Protein AF-A0A2R5FDJ9-F1 (afdb_monomer_lite)

Foldseek 3Di:
DDDPVNLCVLCVVLVFHWDFDQDPNFTKTWTDLDPFKIKIKGAQPPDGQFIWIFIGRPHTPDIDRGDHPVCSSVVSVVSSVSSPPPPPVPPCDVVNVVVVVVVVVVVVVVVVVVVVVVVVVVVVVVVVVVVVPD

Secondary structure (DSSP, 8-state):
---HHHHHHHHHHTT--EEEEEETTEEEEEEE-SSSEEEEEEE-SSSTT-EEEEEEESEEEEEEEEE-TTHHHHHHHHHHHHHS---------HHHHHHHHHHHHHHHHHHHHHHHHHHHHHHHHHHHHHTT--

Sequence (134 aa):
MLLQEKVIGLLESRQLKPEKRKIGGKLDLVVKLNDNYTFTIREHKIKPGYLYANLKNGDVLTEWVELDEVSLPLAIDYVYSFAKPNTKPSQLSKQSLFWWTSIICFIVLTGMSVYLIAKKTSTCNCQQSTSSLK

Radius of gyration: 33.34 Å; chains: 1; bounding box: 69×38×93 Å

Structure (mmCIF, N/CA/C/O backbone):
data_AF-A0A2R5FDJ9-F1
#
_entry.id   AF-A0A2R5FDJ9-F1
#
loop_
_atom_site.group_PDB
_atom_site.id
_atom_site.type_symbol
_atom_site.label_atom_id
_atom_site.label_alt_id
_atom_site.label_comp_id
_atom_site.label_asym_id
_atom_site.label_entity_id
_atom_site.label_seq_id
_atom_site.pdbx_PDB_ins_code
_atom_site.Cartn_x
_atom_site.Cartn_y
_atom_site.Cartn_z
_atom_site.occupancy
_atom_site.B_iso_or_equiv
_atom_site.auth_seq_id
_atom_site.auth_comp_id
_atom_site.auth_asym_id
_atom_site.auth_atom_id
_atom_site.pdbx_PDB_model_num
ATOM 1 N N . MET A 1 1 ? 14.205 9.643 -10.286 1.00 58.00 1 MET A N 1
ATOM 2 C CA . MET A 1 1 ? 14.316 8.174 -10.103 1.00 58.00 1 MET A CA 1
ATOM 3 C C . MET A 1 1 ? 13.882 7.909 -8.683 1.00 58.00 1 MET A C 1
ATOM 5 O O . MET A 1 1 ? 14.482 8.469 -7.771 1.00 58.00 1 MET A O 1
ATOM 9 N N . LEU A 1 2 ? 12.823 7.121 -8.500 1.00 66.94 2 LEU A N 1
ATOM 10 C CA . LEU A 1 2 ? 12.287 6.824 -7.175 1.00 66.94 2 LEU A CA 1
ATOM 11 C C . LEU A 1 2 ? 13.297 6.007 -6.366 1.00 66.94 2 LEU A C 1
ATOM 13 O O . LEU A 1 2 ? 13.447 4.805 -6.557 1.00 66.94 2 LEU A O 1
ATOM 17 N N . LEU A 1 3 ? 14.005 6.684 -5.463 1.00 78.12 3 LEU A N 1
ATOM 18 C CA . LEU A 1 3 ? 14.857 6.036 -4.474 1.00 78.12 3 LEU A CA 1
ATOM 19 C C . LEU A 1 3 ? 13.978 5.237 -3.514 1.00 78.12 3 LEU A C 1
ATOM 21 O O . LEU A 1 3 ? 12.988 5.753 -2.996 1.00 78.12 3 LEU A O 1
ATOM 25 N N . GLN A 1 4 ? 14.359 3.993 -3.244 1.00 83.00 4 GLN A N 1
ATOM 26 C CA . GLN A 1 4 ? 13.610 3.106 -2.358 1.00 83.00 4 GLN A CA 1
ATOM 27 C C . GLN A 1 4 ? 13.340 3.738 -0.981 1.00 83.00 4 GLN A C 1
ATOM 29 O O . GLN A 1 4 ? 12.237 3.621 -0.458 1.00 83.00 4 GLN A O 1
ATOM 34 N N . GLU A 1 5 ? 14.314 4.462 -0.430 1.00 87.50 5 GLU A N 1
ATOM 35 C CA . GLU A 1 5 ? 14.180 5.183 0.843 1.00 87.50 5 GLU A CA 1
ATOM 36 C C . GLU A 1 5 ? 13.088 6.269 0.791 1.00 87.50 5 GLU A C 1
ATOM 38 O O . GLU A 1 5 ? 12.339 6.445 1.748 1.00 87.50 5 GLU A O 1
ATOM 43 N N . LYS A 1 6 ? 12.903 6.936 -0.359 1.00 90.12 6 LYS A N 1
ATOM 44 C CA . LYS A 1 6 ? 11.808 7.901 -0.562 1.00 90.12 6 LYS A CA 1
ATOM 45 C C . LYS A 1 6 ? 10.447 7.202 -0.546 1.00 90.12 6 LYS A C 1
ATOM 47 O O . LYS A 1 6 ? 9.503 7.719 0.043 1.00 90.12 6 LYS A O 1
ATOM 52 N N . VAL A 1 7 ? 10.346 6.023 -1.164 1.00 92.06 7 VAL A N 1
ATOM 53 C CA . VAL A 1 7 ? 9.114 5.213 -1.159 1.00 92.06 7 VAL A CA 1
ATOM 54 C C . VAL A 1 7 ? 8.778 4.755 0.260 1.00 92.06 7 VAL A C 1
ATOM 56 O O . VAL A 1 7 ? 7.629 4.860 0.676 1.00 92.06 7 VAL A O 1
ATOM 59 N N . ILE A 1 8 ? 9.779 4.299 1.017 1.00 94.00 8 ILE A N 1
ATOM 60 C CA . ILE A 1 8 ? 9.616 3.892 2.419 1.00 94.00 8 ILE A CA 1
ATOM 61 C C . ILE A 1 8 ? 9.134 5.071 3.261 1.00 94.00 8 ILE A C 1
ATOM 63 O O . ILE A 1 8 ? 8.105 4.947 3.917 1.00 94.00 8 ILE A O 1
ATOM 67 N N . GLY A 1 9 ? 9.790 6.231 3.162 1.00 93.69 9 GLY A N 1
ATOM 68 C CA . GLY A 1 9 ? 9.370 7.429 3.890 1.00 93.69 9 GLY A CA 1
ATOM 69 C C . GLY A 1 9 ? 7.938 7.863 3.554 1.00 93.69 9 GLY A C 1
ATOM 70 O O . GLY A 1 9 ? 7.181 8.262 4.439 1.00 93.69 9 GLY A O 1
ATOM 71 N N . LEU A 1 10 ? 7.513 7.725 2.291 1.00 93.50 10 LEU A N 1
ATOM 72 C CA . LEU A 1 10 ? 6.125 7.985 1.899 1.00 93.50 10 LEU A CA 1
ATOM 73 C C . LEU A 1 10 ? 5.147 7.000 2.549 1.00 93.50 10 LEU A C 1
ATOM 75 O O . LEU A 1 10 ? 4.119 7.436 3.065 1.00 93.50 10 LEU A O 1
ATOM 79 N N . LEU A 1 11 ? 5.457 5.705 2.572 1.00 94.25 11 LEU A N 1
ATOM 80 C CA . LEU A 1 11 ? 4.619 4.698 3.230 1.00 94.25 11 LEU A CA 1
ATOM 81 C C . LEU A 1 11 ? 4.522 4.952 4.740 1.00 94.25 11 LEU A C 1
ATOM 83 O O . LEU A 1 11 ? 3.420 5.031 5.286 1.00 94.25 11 LEU A O 1
ATOM 87 N N . GLU A 1 12 ? 5.657 5.177 5.396 1.00 93.81 12 GLU A N 1
ATOM 88 C CA . GLU A 1 12 ? 5.727 5.430 6.837 1.00 93.81 12 GLU A CA 1
ATOM 89 C C . GLU A 1 12 ? 4.993 6.716 7.235 1.00 93.81 12 GLU A C 1
ATOM 91 O O . GLU A 1 12 ? 4.326 6.744 8.270 1.00 93.81 12 GLU A O 1
ATOM 96 N N . SER A 1 13 ? 5.001 7.750 6.383 1.00 93.12 13 SER A N 1
ATOM 97 C CA . SER A 1 13 ? 4.212 8.973 6.610 1.00 93.12 13 SER A CA 1
ATOM 98 C C . SER A 1 13 ? 2.693 8.729 6.640 1.00 93.12 13 SER A C 1
ATOM 100 O O . SER A 1 13 ? 1.963 9.499 7.261 1.00 93.12 13 SER A O 1
ATOM 102 N N . ARG A 1 14 ? 2.211 7.639 6.020 1.00 90.62 14 ARG A N 1
ATOM 103 C CA . ARG A 1 14 ? 0.819 7.152 6.112 1.00 90.62 14 ARG A CA 1
ATOM 104 C C . ARG A 1 14 ? 0.647 6.067 7.180 1.00 90.62 14 ARG A C 1
ATOM 106 O O . ARG A 1 14 ? -0.354 5.364 7.177 1.00 90.62 14 ARG A O 1
ATOM 113 N N . GLN A 1 15 ? 1.611 5.899 8.086 1.00 91.12 15 GLN A N 1
ATOM 114 C CA . GLN A 1 15 ? 1.608 4.845 9.110 1.00 91.12 15 GLN A CA 1
ATOM 115 C C . GLN A 1 15 ? 1.589 3.423 8.521 1.00 91.12 15 GLN A C 1
ATOM 117 O O . GLN A 1 15 ? 1.287 2.454 9.219 1.00 91.12 15 GLN A O 1
ATOM 122 N N . LEU A 1 16 ? 1.937 3.281 7.240 1.00 92.06 16 LEU A N 1
ATOM 123 C CA . LEU A 1 16 ? 2.112 1.991 6.596 1.00 92.06 16 LEU A CA 1
ATOM 124 C C . LEU A 1 16 ? 3.526 1.503 6.893 1.00 92.06 16 LEU A C 1
ATOM 126 O O . LEU A 1 16 ? 4.490 2.241 6.711 1.00 92.06 16 LEU A O 1
ATOM 130 N N . LYS A 1 17 ? 3.651 0.258 7.350 1.00 92.62 17 LYS A N 1
ATOM 131 C CA . LYS A 1 17 ? 4.940 -0.341 7.714 1.00 92.62 17 LYS A CA 1
ATOM 132 C C . LYS A 1 17 ? 5.394 -1.288 6.602 1.00 92.62 17 LYS A C 1
ATOM 134 O O . LYS A 1 17 ? 4.898 -2.414 6.550 1.00 92.62 17 LYS A O 1
ATOM 139 N N . PRO A 1 18 ? 6.270 -0.850 5.681 1.00 95.06 18 PRO A N 1
ATOM 140 C CA . PRO A 1 18 ? 6.774 -1.722 4.634 1.00 95.06 18 PRO A CA 1
ATOM 141 C C . PRO A 1 18 ? 7.807 -2.712 5.169 1.00 95.06 18 PRO A C 1
ATOM 143 O O . PRO A 1 18 ? 8.791 -2.342 5.804 1.00 95.06 18 PRO A O 1
ATOM 146 N N . GLU A 1 19 ? 7.633 -3.977 4.820 1.00 94.12 19 GLU A N 1
ATOM 147 C CA . GLU A 1 19 ? 8.637 -5.020 4.965 1.00 94.12 19 GLU A CA 1
ATOM 148 C C . GLU A 1 19 ? 9.409 -5.167 3.649 1.00 94.12 19 GLU A C 1
ATOM 150 O O . GLU A 1 19 ? 8.826 -5.289 2.568 1.00 94.12 19 GLU A O 1
ATOM 155 N N . LYS A 1 20 ? 10.742 -5.180 3.728 1.00 93.50 20 LYS A N 1
ATOM 156 C CA . LYS A 1 20 ? 11.606 -5.487 2.582 1.00 93.50 20 LYS A CA 1
ATOM 157 C C . LYS A 1 20 ? 11.624 -7.007 2.383 1.00 93.50 20 LYS A C 1
ATOM 159 O O . LYS A 1 20 ? 12.083 -7.737 3.260 1.00 93.50 20 LYS A O 1
ATOM 164 N N . ARG A 1 21 ? 11.172 -7.502 1.228 1.00 91.56 21 ARG A N 1
ATOM 165 C CA . ARG A 1 21 ? 11.158 -8.935 0.893 1.00 91.56 21 ARG A CA 1
ATOM 166 C C . ARG A 1 21 ? 11.899 -9.188 -0.410 1.00 91.56 21 ARG A C 1
ATOM 168 O O . ARG A 1 21 ? 11.741 -8.440 -1.361 1.00 91.56 21 ARG A O 1
ATOM 175 N N . LYS A 1 22 ? 12.690 -10.259 -0.485 1.00 88.25 22 LYS A N 1
ATOM 176 C CA . LYS A 1 22 ? 13.289 -10.691 -1.756 1.00 88.25 22 LYS A CA 1
ATOM 177 C C . LYS A 1 22 ? 12.381 -11.709 -2.437 1.00 88.25 22 LYS A C 1
ATOM 179 O O . LYS A 1 22 ? 12.150 -12.779 -1.879 1.00 88.25 22 LYS A O 1
ATOM 184 N N . ILE A 1 23 ? 11.884 -11.390 -3.629 1.00 79.50 23 ILE A N 1
ATOM 185 C CA . ILE A 1 23 ? 11.056 -12.280 -4.452 1.00 79.50 23 ILE A CA 1
ATOM 186 C C . ILE A 1 23 ? 11.704 -12.381 -5.835 1.00 79.50 23 ILE A C 1
ATOM 188 O O . ILE A 1 23 ? 11.918 -11.378 -6.510 1.00 79.50 23 ILE A O 1
ATOM 192 N N . GLY A 1 24 ? 12.072 -13.596 -6.255 1.00 78.19 24 GLY A N 1
ATOM 193 C CA . GLY A 1 24 ? 12.730 -13.812 -7.553 1.00 78.19 24 GLY A CA 1
ATOM 194 C C . GLY A 1 24 ? 14.046 -13.035 -7.718 1.00 78.19 24 GLY A C 1
ATOM 195 O O . GLY A 1 24 ? 14.339 -12.549 -8.805 1.00 78.19 24 GLY A O 1
ATOM 196 N N . GLY A 1 25 ? 14.800 -12.851 -6.627 1.00 80.12 25 GLY A N 1
ATOM 197 C CA . GLY A 1 25 ? 16.071 -12.113 -6.615 1.00 80.12 25 GLY A CA 1
ATOM 198 C C . GLY A 1 25 ? 15.941 -10.586 -6.612 1.00 80.12 25 GLY A C 1
ATOM 199 O O . GLY A 1 25 ? 16.946 -9.902 -6.431 1.00 80.12 25 GLY A O 1
ATOM 200 N N . LYS A 1 26 ? 14.725 -10.046 -6.750 1.00 82.44 26 LYS A N 1
ATOM 201 C CA . LYS A 1 26 ? 14.450 -8.608 -6.659 1.00 82.44 26 LYS A CA 1
ATOM 202 C C . LYS A 1 26 ? 13.900 -8.243 -5.288 1.00 82.44 26 LYS A C 1
ATOM 204 O O . LYS A 1 26 ? 13.322 -9.082 -4.600 1.00 82.44 26 LYS A O 1
ATOM 209 N N . LEU A 1 27 ? 14.158 -7.008 -4.875 1.00 86.44 27 LEU A N 1
ATOM 210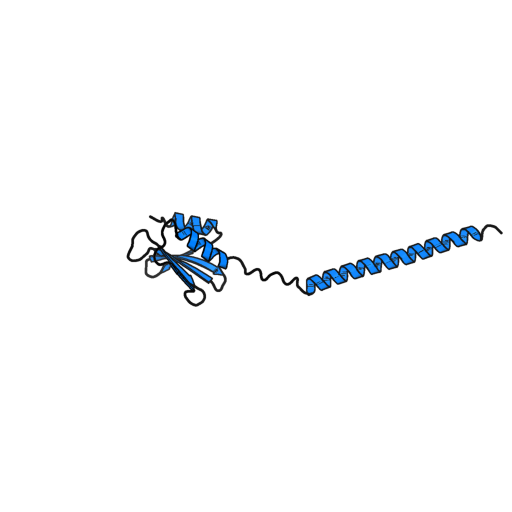 C CA . LEU A 1 27 ? 13.689 -6.479 -3.607 1.00 86.44 27 LEU A CA 1
ATOM 211 C C . LEU A 1 27 ? 12.328 -5.808 -3.808 1.00 86.44 27 LEU A C 1
ATOM 213 O O . LEU A 1 27 ? 12.215 -4.830 -4.543 1.00 86.44 27 LEU A O 1
ATOM 217 N N . ASP A 1 28 ? 11.333 -6.323 -3.105 1.00 92.62 28 ASP A N 1
ATOM 218 C CA . ASP A 1 28 ? 9.961 -5.844 -3.101 1.00 92.62 28 ASP A CA 1
ATOM 219 C C . ASP A 1 28 ? 9.670 -5.218 -1.728 1.00 92.62 28 ASP A C 1
ATOM 221 O O . ASP A 1 28 ? 10.162 -5.676 -0.690 1.00 92.62 28 ASP A O 1
ATOM 225 N N . LEU A 1 29 ? 8.868 -4.159 -1.713 1.00 94.94 29 LEU A N 1
ATOM 226 C CA . LEU A 1 29 ? 8.288 -3.588 -0.504 1.00 94.94 29 LEU A CA 1
ATOM 227 C C . LEU A 1 29 ? 6.886 -4.159 -0.337 1.00 94.94 29 LEU A C 1
ATOM 229 O O . LEU A 1 29 ? 6.054 -4.035 -1.234 1.00 94.94 29 LEU A O 1
ATOM 233 N N . VAL A 1 30 ? 6.623 -4.777 0.807 1.00 95.38 30 VAL A N 1
ATOM 234 C CA . VAL A 1 30 ? 5.336 -5.403 1.111 1.00 95.38 30 VAL A CA 1
ATOM 235 C C . VAL A 1 30 ? 4.743 -4.734 2.339 1.00 95.38 30 VAL A C 1
ATOM 237 O O . VAL A 1 30 ? 5.362 -4.703 3.394 1.00 95.38 30 VAL A O 1
ATOM 240 N N . VAL A 1 31 ? 3.529 -4.219 2.216 1.00 95.19 31 VAL A N 1
ATOM 241 C CA . VAL A 1 31 ? 2.765 -3.625 3.310 1.00 95.19 31 VAL A CA 1
ATOM 242 C C . VAL A 1 31 ? 1.543 -4.498 3.554 1.00 95.19 31 VAL A C 1
ATOM 244 O O . VAL A 1 31 ? 0.684 -4.642 2.683 1.00 95.19 31 VAL A O 1
ATOM 247 N N . LYS A 1 32 ? 1.440 -5.064 4.754 1.00 93.12 32 LYS A N 1
ATOM 248 C CA . LYS A 1 32 ? 0.217 -5.729 5.215 1.00 93.12 32 LYS A CA 1
ATOM 249 C C . LYS A 1 32 ? -0.668 -4.690 5.892 1.00 93.12 32 LYS A C 1
ATOM 251 O O . LYS A 1 32 ? -0.243 -4.080 6.869 1.00 93.12 32 LYS A O 1
ATOM 256 N N . LEU A 1 33 ? -1.864 -4.464 5.354 1.00 90.50 33 LEU A N 1
ATOM 257 C CA . LEU A 1 33 ? -2.798 -3.470 5.899 1.00 90.50 33 LEU A CA 1
ATOM 258 C C . LEU A 1 33 ? -3.657 -4.083 7.010 1.00 90.50 33 LEU A C 1
ATOM 260 O O . LEU A 1 33 ? -3.878 -3.466 8.045 1.00 90.50 33 LEU A O 1
ATOM 264 N N . ASN A 1 34 ? -4.139 -5.303 6.778 1.00 84.94 34 ASN A N 1
ATOM 265 C CA . ASN A 1 34 ? -4.902 -6.136 7.705 1.00 84.94 34 ASN A CA 1
ATOM 266 C C . ASN A 1 34 ? -4.795 -7.606 7.240 1.00 84.94 34 ASN A C 1
ATOM 268 O O . ASN A 1 34 ? -4.025 -7.898 6.323 1.00 84.94 34 ASN A O 1
ATOM 272 N N . ASP A 1 35 ? -5.569 -8.516 7.836 1.00 82.69 35 ASP A N 1
ATOM 273 C CA . ASP A 1 35 ? -5.506 -9.958 7.532 1.00 82.69 35 ASP A CA 1
ATOM 274 C C . ASP A 1 35 ? -5.809 -10.303 6.065 1.00 82.69 35 ASP A C 1
ATOM 276 O O . ASP A 1 35 ? -5.375 -11.339 5.565 1.00 82.69 35 ASP A O 1
ATOM 280 N N . ASN A 1 36 ? -6.518 -9.419 5.363 1.00 87.31 36 ASN A N 1
ATOM 281 C CA . ASN A 1 36 ? -7.019 -9.663 4.018 1.00 87.31 36 ASN A CA 1
ATOM 282 C C . ASN A 1 36 ? -6.253 -8.870 2.956 1.00 87.31 36 ASN A C 1
ATOM 284 O O . ASN A 1 36 ? -6.057 -9.366 1.852 1.00 87.31 36 ASN A O 1
ATOM 288 N N . TYR A 1 37 ? -5.791 -7.655 3.271 1.00 92.88 37 TYR A N 1
ATOM 289 C CA . TYR A 1 37 ? -5.203 -6.755 2.281 1.00 92.88 37 TYR A CA 1
ATOM 290 C C . TYR A 1 37 ? -3.677 -6.680 2.358 1.00 92.88 37 TYR A C 1
ATOM 292 O O . TYR A 1 37 ? -3.094 -6.327 3.387 1.00 92.88 37 TYR A O 1
ATOM 300 N N . THR A 1 38 ? -3.029 -6.927 1.220 1.00 95.00 38 THR A N 1
ATOM 301 C CA . THR A 1 38 ? -1.578 -6.783 1.048 1.00 95.00 38 THR A CA 1
ATOM 302 C C . THR A 1 38 ? -1.273 -5.871 -0.130 1.00 95.00 38 THR A C 1
ATOM 304 O O . THR A 1 38 ? -1.724 -6.118 -1.246 1.00 95.00 38 THR A O 1
ATOM 307 N N . PHE A 1 39 ? -0.466 -4.844 0.106 1.00 96.12 39 PHE A N 1
ATOM 308 C CA . PHE A 1 39 ? 0.039 -3.946 -0.921 1.00 96.12 39 PHE A CA 1
ATOM 309 C C . PHE A 1 39 ? 1.510 -4.254 -1.205 1.00 96.12 39 PHE A C 1
ATOM 311 O O . PHE A 1 39 ? 2.316 -4.348 -0.283 1.00 96.12 39 PHE A O 1
ATOM 318 N N . THR A 1 40 ? 1.867 -4.448 -2.472 1.00 95.69 40 THR A N 1
ATOM 319 C CA . THR A 1 40 ? 3.239 -4.760 -2.897 1.00 95.69 40 THR A CA 1
ATOM 320 C C . 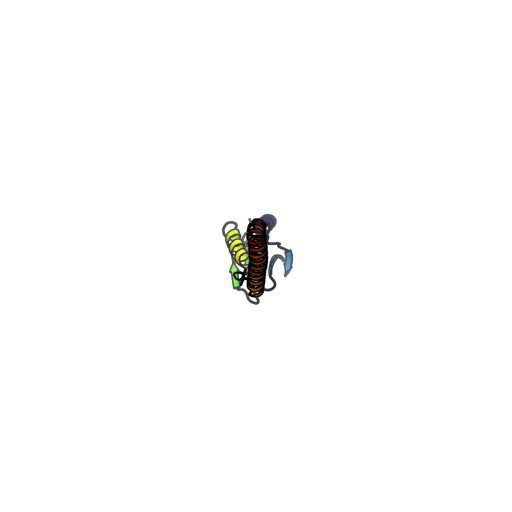THR A 1 40 ? 3.723 -3.709 -3.878 1.00 95.69 40 THR A C 1
ATOM 322 O O . THR A 1 40 ? 3.004 -3.395 -4.819 1.00 95.69 40 THR A O 1
ATOM 325 N N . ILE A 1 41 ? 4.947 -3.215 -3.699 1.00 95.31 41 ILE A N 1
ATOM 326 C CA . ILE A 1 41 ? 5.630 -2.297 -4.615 1.00 95.31 41 ILE A CA 1
ATOM 327 C C . ILE A 1 41 ? 6.975 -2.905 -5.001 1.00 95.31 41 ILE A C 1
ATOM 329 O O . ILE A 1 41 ? 7.707 -3.409 -4.151 1.00 95.31 41 ILE A O 1
ATOM 333 N N . ARG A 1 42 ? 7.336 -2.815 -6.276 1.00 93.00 42 ARG A N 1
ATOM 334 C CA . ARG A 1 42 ? 8.645 -3.221 -6.795 1.00 93.00 42 ARG A CA 1
ATOM 335 C C . ARG A 1 42 ? 9.053 -2.346 -7.967 1.00 93.00 42 ARG A C 1
ATOM 337 O O . ARG A 1 42 ? 8.233 -1.640 -8.547 1.00 93.00 42 ARG A O 1
ATOM 344 N N . GLU A 1 43 ? 10.311 -2.439 -8.360 1.00 91.19 43 GLU A N 1
ATOM 345 C CA . GLU A 1 43 ? 10.788 -1.781 -9.571 1.00 91.19 43 GLU A CA 1
ATOM 346 C C . GLU A 1 43 ? 10.152 -2.389 -10.831 1.00 91.19 43 GLU A C 1
ATOM 348 O O . GLU A 1 43 ? 9.971 -3.612 -10.943 1.00 91.19 43 GLU A O 1
ATOM 353 N N . HIS A 1 44 ? 9.810 -1.536 -11.798 1.00 91.00 44 HIS A N 1
ATOM 354 C CA . HIS A 1 44 ? 9.281 -1.985 -13.075 1.00 91.00 44 HIS A CA 1
ATOM 355 C C . HIS A 1 44 ? 10.340 -2.788 -13.848 1.00 91.00 44 HIS A C 1
ATOM 357 O O . HIS A 1 44 ? 11.513 -2.429 -13.912 1.00 91.00 44 HIS A O 1
ATOM 363 N N . LYS A 1 45 ? 9.938 -3.907 -14.463 1.00 87.31 45 LYS A N 1
ATOM 364 C CA . LYS A 1 45 ? 10.895 -4.843 -15.083 1.00 87.31 45 LYS A CA 1
ATOM 365 C C . LYS A 1 45 ? 11.593 -4.279 -16.322 1.00 87.31 45 LYS A C 1
ATOM 367 O O . LYS A 1 45 ? 12.706 -4.704 -16.608 1.00 87.31 45 LYS A O 1
ATOM 372 N N . ILE A 1 46 ? 10.913 -3.401 -17.059 1.00 89.25 46 ILE A N 1
ATOM 373 C CA . ILE A 1 46 ? 11.314 -2.967 -18.410 1.00 89.25 46 ILE A CA 1
ATOM 374 C C . ILE A 1 46 ? 11.653 -1.471 -18.452 1.00 89.25 46 ILE A C 1
ATOM 376 O O . ILE A 1 46 ? 12.435 -1.042 -19.290 1.00 89.25 46 ILE A O 1
ATOM 380 N N . LYS A 1 47 ? 11.073 -0.669 -17.550 1.00 88.06 47 LYS A N 1
ATOM 381 C CA . LYS A 1 47 ? 11.157 0.800 -17.571 1.00 88.06 47 LYS A CA 1
ATOM 382 C C . LYS A 1 47 ? 11.870 1.280 -16.306 1.00 88.06 47 LYS A C 1
ATOM 384 O O . LYS A 1 47 ? 11.222 1.357 -15.263 1.00 88.06 47 LYS A O 1
ATOM 389 N N . PRO A 1 48 ? 13.178 1.575 -16.373 1.00 84.69 48 PRO A N 1
ATOM 390 C CA . PRO A 1 48 ? 13.925 2.069 -15.225 1.00 84.69 48 PRO A CA 1
ATOM 391 C C . PRO A 1 48 ? 13.290 3.342 -14.663 1.00 84.69 48 PRO A C 1
ATOM 393 O O . PRO A 1 48 ? 12.843 4.208 -15.414 1.00 84.69 48 PRO A O 1
ATOM 396 N N . GLY A 1 49 ? 13.251 3.458 -13.338 1.00 86.00 49 GLY A N 1
ATOM 397 C CA . GLY A 1 49 ? 12.709 4.633 -12.650 1.00 86.00 49 GLY A CA 1
ATOM 398 C C . GLY A 1 49 ? 11.192 4.643 -12.440 1.00 86.00 49 GLY A C 1
ATOM 399 O O . GLY A 1 49 ? 10.733 5.466 -11.649 1.00 86.00 49 GLY A O 1
ATOM 400 N N . TYR A 1 50 ? 10.450 3.723 -13.062 1.00 91.50 50 TYR A N 1
ATOM 401 C CA . TYR A 1 50 ? 9.042 3.467 -12.752 1.00 91.50 50 TYR A CA 1
ATOM 402 C C . TYR A 1 50 ? 8.906 2.308 -11.766 1.00 91.50 50 TYR A C 1
ATOM 404 O O . TYR A 1 50 ? 9.716 1.375 -11.746 1.00 91.50 50 TYR A O 1
ATOM 412 N N . LEU A 1 51 ? 7.851 2.350 -10.961 1.00 93.25 51 LEU A N 1
ATOM 413 C CA . LEU A 1 51 ? 7.481 1.280 -10.047 1.00 93.25 51 LEU A CA 1
ATOM 414 C C . LEU A 1 51 ? 6.243 0.553 -10.555 1.00 93.25 51 LEU A C 1
ATOM 416 O O . LEU A 1 51 ? 5.354 1.135 -11.165 1.00 93.25 51 LEU A O 1
ATOM 420 N N . TYR A 1 52 ? 6.186 -0.728 -10.242 1.00 93.94 52 TYR A N 1
ATOM 421 C CA . TYR A 1 52 ? 4.988 -1.535 -10.342 1.00 93.94 52 TYR A CA 1
ATOM 422 C C . TYR A 1 52 ? 4.442 -1.742 -8.931 1.00 93.94 52 TYR A C 1
ATOM 424 O O . TYR A 1 52 ? 5.203 -2.101 -8.026 1.00 93.94 52 TYR A O 1
ATOM 432 N N . ALA A 1 53 ? 3.135 -1.588 -8.742 1.00 95.56 53 ALA A N 1
ATOM 433 C CA . ALA A 1 53 ? 2.488 -1.907 -7.479 1.00 95.56 53 ALA A CA 1
ATOM 434 C C . ALA A 1 53 ? 1.158 -2.635 -7.667 1.00 95.56 53 ALA A C 1
ATOM 436 O O . ALA A 1 53 ? 0.483 -2.473 -8.679 1.00 95.56 53 ALA A O 1
ATOM 437 N N . ASN A 1 54 ? 0.759 -3.423 -6.674 1.00 96.19 54 ASN A N 1
ATOM 438 C CA . ASN A 1 54 ? -0.571 -4.019 -6.632 1.00 96.19 54 ASN A CA 1
ATOM 439 C C . ASN A 1 54 ? -1.121 -4.087 -5.212 1.00 96.19 54 ASN A C 1
ATOM 44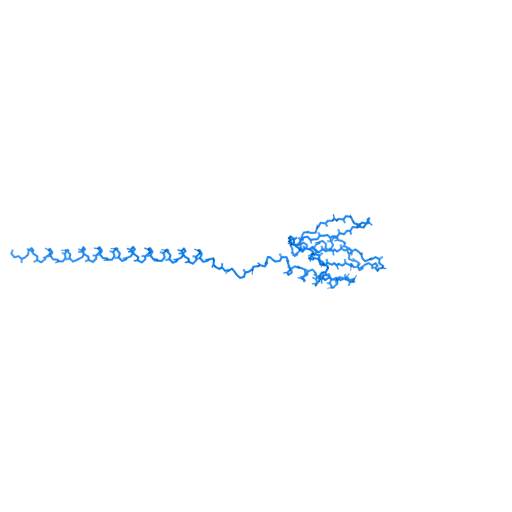1 O O . ASN A 1 54 ? -0.374 -4.248 -4.247 1.00 96.19 54 ASN A O 1
ATOM 445 N N . LEU A 1 55 ? -2.442 -3.980 -5.111 1.00 96.19 55 LEU A N 1
ATOM 446 C CA . LEU A 1 55 ? -3.217 -4.238 -3.907 1.00 96.19 55 LEU A CA 1
ATOM 447 C C . LEU A 1 55 ? -3.962 -5.560 -4.090 1.00 96.19 55 LEU A C 1
ATOM 449 O O . LEU A 1 55 ? -4.693 -5.735 -5.066 1.00 96.19 55 LEU A O 1
ATOM 453 N N . LYS A 1 56 ? -3.782 -6.485 -3.150 1.00 94.75 56 LYS A N 1
ATOM 454 C CA . LYS A 1 56 ? -4.400 -7.813 -3.161 1.00 94.75 56 LYS A CA 1
ATOM 455 C C . LYS A 1 56 ? -5.332 -8.007 -1.975 1.00 94.75 56 LYS A C 1
ATOM 457 O O . LYS A 1 56 ? -4.989 -7.572 -0.879 1.00 94.75 56 LYS A O 1
ATOM 462 N N . ASN A 1 57 ? -6.437 -8.713 -2.201 1.00 91.62 57 ASN A N 1
ATOM 463 C CA . ASN A 1 57 ? -7.326 -9.289 -1.192 1.00 91.62 57 ASN A CA 1
ATOM 464 C C . ASN A 1 57 ? -7.833 -10.649 -1.690 1.00 91.62 57 ASN A C 1
ATOM 466 O O . ASN A 1 57 ? -8.841 -10.721 -2.390 1.00 91.62 57 ASN A O 1
ATOM 470 N N . GLY A 1 58 ? -7.070 -11.709 -1.413 1.00 87.12 58 GLY A N 1
ATOM 471 C CA . GLY A 1 58 ? -7.172 -12.974 -2.149 1.00 87.12 58 GLY A CA 1
ATOM 472 C C . GLY A 1 58 ? -6.632 -12.814 -3.575 1.00 87.12 58 GLY A C 1
ATOM 473 O O . GLY A 1 58 ? -5.506 -13.227 -3.856 1.00 87.12 58 GLY A O 1
ATOM 474 N N . ASP A 1 59 ? -7.389 -12.115 -4.420 1.00 89.56 59 ASP A N 1
ATOM 475 C CA . ASP A 1 59 ? -7.030 -11.749 -5.794 1.00 89.56 59 ASP A CA 1
ATOM 476 C C . ASP A 1 59 ? -6.464 -10.322 -5.894 1.00 89.56 59 ASP A C 1
ATOM 478 O O . ASP A 1 59 ? -6.495 -9.542 -4.937 1.00 89.56 59 ASP A O 1
ATOM 482 N N . VAL A 1 60 ? -5.908 -9.968 -7.059 1.00 91.12 60 VAL A N 1
ATOM 483 C CA . VAL A 1 60 ? -5.465 -8.592 -7.345 1.00 91.12 60 VAL A CA 1
ATOM 484 C C . VAL A 1 60 ? -6.695 -7.706 -7.520 1.00 91.12 60 VAL A C 1
ATOM 486 O O . VAL A 1 60 ? -7.440 -7.859 -8.481 1.00 91.12 60 VAL A O 1
ATOM 489 N N . LEU A 1 61 ? -6.883 -6.770 -6.591 1.00 92.44 61 LEU A N 1
ATOM 490 C CA . LEU A 1 61 ? -7.972 -5.797 -6.624 1.00 92.4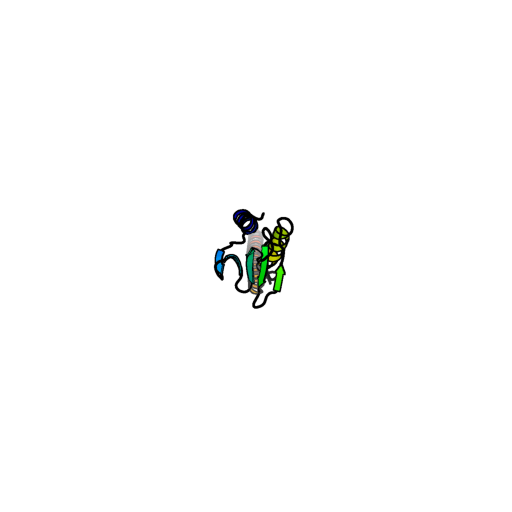4 61 LEU A CA 1
ATOM 491 C C . LEU A 1 61 ? -7.630 -4.631 -7.555 1.00 92.44 61 LEU A C 1
ATOM 493 O O . LEU A 1 61 ? -8.440 -4.230 -8.384 1.00 92.44 61 LEU A O 1
ATOM 497 N N . THR A 1 62 ? 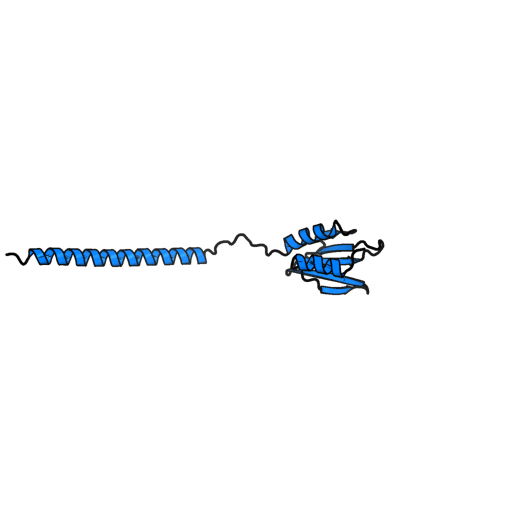-6.406 -4.117 -7.419 1.00 95.00 62 THR A N 1
ATOM 498 C CA . THR A 1 62 ? -5.909 -2.994 -8.215 1.00 95.00 62 THR A CA 1
ATOM 499 C C . THR A 1 62 ? -4.435 -3.190 -8.525 1.00 95.00 62 THR A C 1
ATOM 501 O O . THR A 1 62 ? -3.660 -3.651 -7.682 1.00 95.00 62 THR A O 1
ATOM 504 N N . GLU A 1 63 ? -4.044 -2.802 -9.731 1.00 96.12 63 GLU A N 1
ATOM 505 C CA . GLU A 1 63 ? -2.677 -2.855 -10.222 1.00 96.12 63 GLU A CA 1
ATOM 506 C C . GLU A 1 63 ? -2.297 -1.503 -10.828 1.00 96.12 63 GLU A C 1
ATOM 508 O O . GLU A 1 63 ? -3.071 -0.896 -11.567 1.00 96.12 63 GLU A O 1
ATOM 513 N N . TRP A 1 64 ? -1.087 -1.047 -10.524 1.00 96.25 64 TRP A N 1
ATOM 514 C CA . TRP A 1 64 ? -0.467 0.114 -11.143 1.00 96.25 64 TRP A CA 1
ATOM 515 C C . TRP A 1 64 ? 0.825 -0.336 -11.807 1.00 96.25 64 TRP A C 1
ATOM 517 O O . TRP A 1 64 ? 1.787 -0.718 -11.137 1.00 96.25 64 TRP A O 1
ATOM 527 N N . VAL A 1 65 ? 0.830 -0.316 -13.136 1.00 93.62 65 VAL A N 1
ATOM 528 C CA . VAL A 1 65 ? 1.960 -0.812 -13.927 1.00 93.62 65 VAL A CA 1
ATOM 529 C C . VAL A 1 65 ? 3.104 0.200 -13.949 1.00 93.62 65 VAL A C 1
ATOM 531 O O . VAL A 1 65 ? 4.262 -0.191 -13.855 1.00 93.62 65 VAL A O 1
ATOM 534 N N . GLU A 1 66 ? 2.781 1.492 -14.025 1.00 93.38 66 GLU A N 1
ATOM 535 C CA . GLU A 1 66 ? 3.753 2.579 -14.154 1.00 93.38 66 GLU A CA 1
ATOM 536 C C . GLU A 1 66 ? 3.467 3.661 -13.114 1.00 93.38 66 GLU A C 1
ATOM 538 O O . GLU A 1 66 ? 2.708 4.595 -13.354 1.00 93.38 66 GLU A O 1
ATOM 543 N N . LEU A 1 67 ? 4.071 3.509 -11.937 1.00 93.44 67 LEU A N 1
ATOM 544 C CA . LEU A 1 67 ? 4.071 4.523 -10.890 1.00 93.44 67 LEU A CA 1
ATOM 545 C C . LEU A 1 67 ? 5.346 5.354 -10.955 1.00 93.44 67 LEU A C 1
ATOM 547 O O . LEU A 1 67 ? 6.461 4.834 -10.876 1.00 93.44 67 LEU A O 1
ATOM 551 N N . ASP A 1 68 ? 5.148 6.655 -11.054 1.00 91.81 68 ASP A N 1
ATOM 552 C CA . ASP A 1 68 ? 6.174 7.684 -10.989 1.00 91.81 68 ASP A CA 1
ATOM 553 C C . ASP A 1 68 ? 6.063 8.486 -9.681 1.00 91.81 68 ASP A C 1
ATOM 555 O O . ASP A 1 68 ? 5.285 8.169 -8.779 1.00 91.81 68 ASP A O 1
ATOM 559 N N . GLU A 1 69 ? 6.877 9.532 -9.547 1.00 89.81 69 GLU A N 1
ATOM 560 C CA . GLU A 1 69 ? 6.925 10.353 -8.332 1.00 89.81 69 GLU A CA 1
ATOM 561 C C . GLU A 1 69 ? 5.614 11.099 -8.040 1.00 89.81 69 GLU A C 1
ATOM 563 O O . GLU A 1 69 ? 5.372 11.456 -6.887 1.00 89.81 69 GLU A O 1
ATOM 568 N N . VAL A 1 70 ? 4.774 11.319 -9.056 1.00 91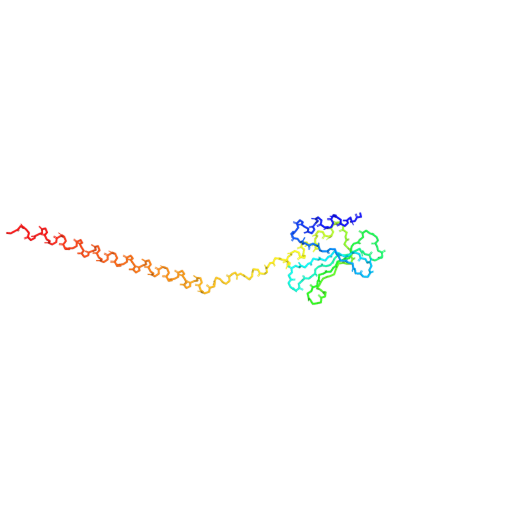.00 70 VAL A N 1
ATOM 569 C CA . VAL A 1 70 ? 3.519 12.075 -8.951 1.00 91.00 70 VAL A CA 1
ATOM 570 C C . VAL A 1 70 ? 2.352 11.151 -8.610 1.00 91.00 70 VAL A C 1
ATOM 572 O O . VAL A 1 70 ? 1.511 11.479 -7.776 1.00 91.00 70 VAL A O 1
ATOM 575 N N . SER A 1 71 ? 2.308 9.977 -9.233 1.00 92.81 71 SER A N 1
ATOM 576 C CA . SER A 1 71 ? 1.232 8.993 -9.081 1.00 92.81 71 SER A CA 1
ATOM 577 C C . SER A 1 71 ? 1.404 8.083 -7.865 1.00 92.81 71 SER A C 1
ATOM 579 O O . SER A 1 71 ? 0.409 7.625 -7.300 1.00 92.81 71 SER A O 1
ATOM 581 N N . LEU A 1 72 ? 2.640 7.848 -7.408 1.00 93.81 72 LEU A N 1
ATOM 582 C CA . LEU A 1 72 ? 2.916 7.001 -6.245 1.00 93.81 72 LEU A CA 1
ATOM 583 C C . LEU A 1 72 ? 2.185 7.462 -4.967 1.00 93.81 72 LEU A C 1
ATOM 585 O O . LEU A 1 72 ? 1.546 6.616 -4.338 1.00 93.81 72 LEU A O 1
ATOM 589 N N . PRO A 1 73 ? 2.212 8.753 -4.569 1.00 94.00 73 PRO A N 1
ATOM 590 C CA . PRO A 1 73 ? 1.452 9.217 -3.408 1.00 94.00 73 PRO A CA 1
ATOM 591 C C . PRO A 1 73 ? -0.048 8.928 -3.523 1.00 94.00 73 PRO A C 1
ATOM 593 O O . PRO A 1 73 ? -0.651 8.483 -2.552 1.00 94.00 73 PRO A O 1
ATOM 596 N N . LEU A 1 74 ? -0.631 9.097 -4.715 1.00 93.88 74 LEU A N 1
ATOM 597 C CA . LEU A 1 74 ? -2.057 8.853 -4.956 1.00 93.88 74 LEU A CA 1
ATOM 598 C C . LEU A 1 74 ? -2.416 7.371 -4.792 1.00 93.88 74 LEU A C 1
ATOM 600 O O . LEU A 1 74 ? -3.430 7.041 -4.178 1.00 93.88 74 LEU A O 1
ATOM 604 N N . ALA A 1 75 ? -1.568 6.471 -5.299 1.00 94.50 75 ALA A N 1
ATOM 605 C CA . ALA A 1 75 ? -1.746 5.034 -5.108 1.00 94.50 75 ALA A CA 1
ATOM 606 C C . ALA A 1 75 ? -1.642 4.645 -3.624 1.00 94.50 75 ALA A C 1
ATOM 608 O O . ALA A 1 75 ? -2.454 3.863 -3.131 1.00 94.50 75 ALA A O 1
ATOM 609 N N . ILE A 1 76 ? -0.687 5.227 -2.891 1.00 94.88 76 ILE A N 1
ATOM 610 C CA . ILE A 1 76 ? -0.536 4.998 -1.448 1.00 94.88 76 ILE A CA 1
ATOM 611 C C . ILE A 1 76 ? -1.754 5.518 -0.675 1.00 94.88 76 ILE A C 1
ATOM 613 O O . ILE A 1 76 ? -2.236 4.827 0.219 1.00 94.88 76 ILE A O 1
ATOM 617 N N . ASP A 1 77 ? -2.280 6.693 -1.018 1.00 92.75 77 ASP A N 1
ATOM 618 C CA . ASP A 1 77 ? -3.452 7.267 -0.349 1.00 92.75 77 ASP A CA 1
ATOM 619 C C . ASP A 1 77 ? -4.712 6.421 -0.602 1.00 92.75 77 ASP A C 1
ATOM 621 O O . ASP A 1 77 ? -5.497 6.174 0.320 1.00 92.75 77 ASP A O 1
ATOM 625 N N . TYR A 1 78 ? -4.866 5.886 -1.819 1.00 92.69 78 TYR A N 1
ATOM 626 C CA . TYR A 1 78 ? -5.905 4.903 -2.127 1.00 92.69 78 TYR A CA 1
ATOM 627 C C . TYR A 1 78 ? -5.756 3.642 -1.267 1.00 92.69 78 TYR A C 1
ATOM 629 O O . TYR A 1 78 ? -6.715 3.217 -0.628 1.00 92.69 78 TYR A O 1
ATOM 637 N N . VAL A 1 79 ? -4.552 3.075 -1.178 1.00 93.56 79 VAL A N 1
ATOM 638 C CA . VAL A 1 79 ? -4.258 1.898 -0.342 1.00 93.56 79 VAL A CA 1
ATOM 639 C C . VAL A 1 79 ? -4.529 2.176 1.138 1.00 93.56 79 VAL A C 1
ATOM 641 O O . VAL A 1 79 ? -5.124 1.351 1.829 1.00 93.56 79 VAL A O 1
ATOM 644 N N . TYR A 1 80 ? -4.151 3.354 1.629 1.00 91.12 80 TYR A N 1
ATOM 645 C CA . TYR A 1 80 ? -4.362 3.758 3.016 1.00 91.12 80 TYR A CA 1
ATOM 646 C C . TYR A 1 80 ? -5.849 3.800 3.400 1.00 91.12 80 TYR A C 1
ATOM 648 O O . TYR A 1 80 ? -6.197 3.533 4.552 1.00 91.12 80 TYR A O 1
ATOM 656 N N . SER A 1 81 ? -6.752 4.043 2.443 1.00 89.31 81 SER A N 1
ATOM 657 C CA . SER A 1 81 ? -8.198 3.968 2.695 1.00 89.31 81 SER A CA 1
ATOM 658 C C . SER A 1 81 ? -8.666 2.576 3.158 1.00 89.31 81 SER A C 1
ATOM 660 O O . SER A 1 81 ? -9.631 2.493 3.914 1.00 89.31 81 SER A O 1
ATOM 662 N N . PHE A 1 82 ? -7.936 1.507 2.806 1.00 87.38 82 PHE A N 1
ATOM 663 C CA . PHE A 1 82 ? -8.191 0.125 3.243 1.00 87.38 82 PHE A CA 1
ATOM 664 C C . PHE A 1 82 ? -7.484 -0.246 4.555 1.00 87.38 82 PHE A C 1
ATOM 666 O O . PHE A 1 82 ? -7.814 -1.262 5.169 1.00 87.38 82 PHE A O 1
ATOM 673 N N . ALA A 1 83 ? -6.493 0.548 4.976 1.00 82.00 83 ALA A N 1
ATOM 674 C CA . ALA A 1 83 ? -5.763 0.348 6.228 1.00 82.00 83 ALA A CA 1
ATOM 675 C C . ALA A 1 83 ? -6.556 0.826 7.444 1.00 82.00 83 ALA A C 1
ATOM 677 O O . ALA A 1 83 ? -6.368 0.322 8.552 1.00 82.00 83 ALA A O 1
ATOM 678 N N . LYS A 1 84 ? -7.459 1.794 7.248 1.00 68.88 84 LYS A N 1
ATOM 679 C CA . LYS A 1 84 ? -8.379 2.187 8.309 1.00 68.88 84 LYS A CA 1
ATOM 680 C C . LYS A 1 84 ? -9.209 0.959 8.672 1.00 68.88 84 LYS A C 1
ATOM 682 O O . LYS A 1 84 ? -9.774 0.338 7.767 1.00 68.88 84 LYS A O 1
ATOM 687 N N . PRO A 1 85 ? -9.317 0.596 9.964 1.00 56.56 85 PRO A N 1
ATOM 688 C CA . PRO A 1 85 ? -10.336 -0.356 10.348 1.00 56.56 85 PRO A CA 1
ATOM 689 C C . PRO A 1 85 ? -11.635 0.182 9.762 1.00 56.56 85 PRO A C 1
ATOM 691 O O . PRO A 1 85 ? -11.918 1.375 9.897 1.00 56.56 85 PRO A O 1
ATOM 694 N N . ASN A 1 86 ? -12.392 -0.676 9.076 1.00 48.16 86 ASN A N 1
ATOM 695 C CA . ASN A 1 86 ? -13.811 -0.443 8.899 1.00 48.16 86 ASN A CA 1
ATOM 696 C C . ASN A 1 86 ? -14.343 -0.243 10.316 1.00 48.16 86 ASN A C 1
ATOM 698 O O . ASN A 1 86 ? -14.716 -1.202 10.994 1.00 48.16 86 ASN A O 1
ATOM 702 N N . THR A 1 87 ? -14.341 0.998 10.796 1.00 44.47 87 THR A N 1
ATOM 703 C CA . THR A 1 87 ? -15.212 1.438 11.855 1.00 44.47 87 THR A CA 1
ATOM 704 C C . THR A 1 87 ? -16.571 1.275 11.219 1.00 44.47 87 THR A C 1
ATOM 706 O O . THR A 1 87 ? -17.124 2.213 10.648 1.00 44.47 87 THR A O 1
ATOM 709 N N . LYS A 1 88 ? -17.093 0.038 11.268 1.00 44.72 88 LYS A N 1
ATOM 710 C CA . LYS A 1 88 ? -18.527 -0.182 11.320 1.00 44.72 88 LYS A CA 1
ATOM 711 C C . LYS A 1 88 ? -19.012 0.940 12.229 1.00 44.72 88 LYS A C 1
ATOM 713 O O . LYS A 1 88 ? -18.438 1.048 13.322 1.00 44.72 88 LYS A O 1
ATOM 718 N N . PRO A 1 89 ? -19.934 1.812 11.776 1.00 41.97 89 PRO A N 1
ATOM 719 C CA . PRO A 1 89 ? -20.484 2.831 12.655 1.00 41.97 89 PRO A CA 1
ATOM 720 C C . PRO A 1 89 ? -20.820 2.087 13.929 1.00 41.97 89 PRO A C 1
ATOM 722 O O . PRO A 1 89 ? -21.462 1.035 13.839 1.00 41.97 89 PRO A O 1
ATOM 725 N N . SER A 1 90 ? -20.206 2.500 15.040 1.00 49.69 90 SER A N 1
ATOM 726 C CA . SER A 1 90 ? -20.305 1.777 16.292 1.00 49.69 90 SER A CA 1
ATOM 727 C C . SER A 1 90 ? -21.791 1.568 16.509 1.00 49.69 90 SER A C 1
ATOM 729 O O . SER A 1 90 ? -22.536 2.509 16.776 1.00 49.69 90 SER A O 1
ATOM 731 N N . GLN A 1 91 ? -22.256 0.334 16.296 1.00 52.84 91 GLN A N 1
ATOM 732 C CA . GLN A 1 91 ? -23.527 -0.081 16.833 1.00 52.84 91 GLN A CA 1
ATOM 733 C C . GLN A 1 91 ? -23.247 -0.013 18.315 1.00 52.84 91 GLN A C 1
ATOM 735 O O . GLN A 1 91 ? -22.653 -0.935 18.871 1.00 52.84 91 GLN A O 1
ATOM 740 N N . LEU A 1 92 ? -23.535 1.161 18.883 1.00 54.38 92 LEU A N 1
ATOM 741 C CA . LEU A 1 92 ? -23.620 1.446 20.297 1.00 54.38 92 LEU A CA 1
ATOM 742 C C . LEU A 1 92 ? -24.245 0.189 20.870 1.00 54.38 92 LEU A C 1
ATOM 744 O O . LEU A 1 92 ? -25.398 -0.122 20.551 1.00 54.38 92 LEU A O 1
ATOM 748 N N . SER A 1 93 ? -23.405 -0.642 21.493 1.00 59.28 93 SER A N 1
ATOM 749 C CA . SER A 1 93 ? -23.791 -2.024 21.732 1.00 59.28 93 SER A CA 1
ATOM 750 C C . SER A 1 93 ? -25.075 -1.946 22.540 1.00 59.28 93 SER A C 1
ATOM 752 O O . SER A 1 93 ? -25.179 -1.107 23.438 1.00 59.28 93 SER A O 1
ATOM 754 N N . LYS A 1 94 ? -26.094 -2.750 22.212 1.00 59.97 94 LYS A N 1
ATOM 755 C CA . LYS A 1 94 ? -27.350 -2.743 22.986 1.00 59.97 94 LYS A CA 1
ATOM 756 C C . LYS A 1 94 ? -27.055 -2.806 24.491 1.00 59.97 94 LYS A C 1
ATOM 758 O O . LYS A 1 94 ? -27.744 -2.185 25.281 1.00 59.97 94 LYS A O 1
ATOM 763 N N . GLN A 1 95 ? -25.957 -3.468 24.852 1.00 63.94 95 GLN A N 1
ATOM 764 C CA . GLN A 1 95 ? -25.368 -3.534 26.182 1.00 63.94 95 GLN A CA 1
ATOM 765 C C . GLN A 1 95 ? -24.986 -2.169 26.790 1.00 63.94 95 GLN A C 1
ATOM 767 O O . GLN A 1 95 ? -25.306 -1.935 27.950 1.00 63.94 95 GLN A O 1
ATOM 772 N N . SER A 1 96 ? -24.365 -1.253 26.038 1.00 71.06 96 SER A N 1
ATOM 773 C CA . SER A 1 96 ? -24.101 0.127 26.481 1.00 71.06 96 SER A CA 1
ATOM 774 C C . SER A 1 96 ? -25.400 0.906 26.704 1.00 71.06 96 SER A C 1
ATOM 776 O O . SER A 1 96 ? -25.541 1.584 27.719 1.00 71.06 96 SER A O 1
ATOM 778 N N . LEU A 1 97 ? -26.379 0.743 25.811 1.00 72.06 97 LEU A N 1
ATOM 779 C CA . LEU A 1 97 ? -27.706 1.353 25.945 1.00 72.06 97 LEU A CA 1
ATOM 780 C C . LEU A 1 97 ? -28.441 0.833 27.193 1.00 72.06 97 LEU A C 1
ATOM 782 O O . LEU A 1 97 ? -28.952 1.632 27.975 1.00 72.06 97 LEU A O 1
ATOM 786 N N . PHE A 1 98 ? -28.405 -0.483 27.439 1.00 76.38 98 PHE A N 1
ATOM 787 C CA . PHE A 1 98 ? -28.967 -1.102 28.642 1.00 76.38 98 PHE A CA 1
ATOM 788 C C . PHE A 1 98 ? -28.287 -0.610 29.926 1.00 76.38 98 PHE A C 1
ATOM 790 O O . PHE A 1 98 ? -28.974 -0.288 30.898 1.00 76.38 98 PHE A O 1
ATOM 797 N N . TRP A 1 99 ? -26.958 -0.480 29.923 1.00 80.00 99 TRP A N 1
ATOM 798 C CA . TRP A 1 99 ? -26.205 0.068 31.054 1.00 80.00 99 TRP A CA 1
ATOM 799 C C . TRP A 1 99 ? -26.627 1.501 31.389 1.00 80.00 99 TRP A C 1
ATOM 801 O O . TRP A 1 99 ? -26.931 1.794 32.546 1.00 80.00 99 TRP A O 1
ATOM 811 N N . TRP A 1 100 ? -26.733 2.374 30.384 1.00 82.00 100 TRP A N 1
ATOM 812 C CA . TRP A 1 100 ? -27.194 3.749 30.586 1.00 82.00 100 TRP A CA 1
ATOM 813 C C . TRP A 1 100 ? -28.637 3.813 31.092 1.00 82.00 100 TRP A C 1
ATOM 815 O O . TRP A 1 100 ? -28.914 4.552 32.037 1.00 82.00 100 TRP A O 1
ATOM 825 N N . THR A 1 101 ? -29.546 2.997 30.545 1.00 83.31 101 THR A N 1
ATOM 826 C CA . THR A 1 101 ? -30.931 2.941 31.048 1.00 83.31 101 THR A CA 1
ATOM 827 C C . THR A 1 101 ? -31.008 2.457 32.497 1.00 83.31 101 THR A C 1
ATOM 829 O O . THR A 1 101 ? -31.778 3.008 33.281 1.00 83.31 101 THR A O 1
ATOM 832 N N . SER A 1 102 ? -30.168 1.492 32.891 1.00 83.88 102 SER A N 1
ATOM 833 C CA . SER A 1 102 ? -30.127 0.987 34.267 1.00 83.88 102 SER A CA 1
ATOM 834 C C . SER A 1 102 ? -29.623 2.046 35.249 1.00 83.88 102 SER A C 1
ATOM 836 O O . SER A 1 102 ? -30.191 2.195 36.331 1.00 83.88 102 SER A O 1
ATOM 838 N N . ILE A 1 103 ? -28.591 2.811 34.872 1.00 86.56 103 ILE A N 1
ATOM 839 C CA . ILE A 1 103 ? -28.056 3.910 35.692 1.00 86.56 103 ILE A CA 1
ATOM 840 C C . ILE A 1 103 ? -29.124 4.990 35.897 1.00 86.56 103 ILE A C 1
ATOM 842 O O . ILE A 1 103 ? -29.360 5.416 37.027 1.00 86.56 103 ILE A O 1
ATOM 846 N N . ILE A 1 104 ? -29.817 5.396 34.827 1.00 88.19 104 ILE A N 1
ATOM 847 C CA . ILE A 1 104 ? -30.868 6.420 34.903 1.00 88.19 104 ILE A CA 1
ATOM 848 C C . ILE A 1 104 ? -32.017 5.954 35.808 1.00 88.19 104 ILE A C 1
ATOM 850 O O . ILE A 1 104 ? -32.445 6.709 36.682 1.00 88.19 104 ILE A O 1
ATOM 854 N N . CYS A 1 105 ? -32.479 4.706 35.670 1.00 86.75 105 CYS A N 1
ATOM 855 C CA . CYS A 1 105 ? -33.512 4.152 36.550 1.00 86.75 105 CYS A CA 1
ATOM 856 C C . CYS A 1 105 ? -33.092 4.172 38.025 1.00 86.75 105 CYS A C 1
ATOM 858 O O . CYS A 1 105 ? -33.892 4.566 38.874 1.00 86.75 105 CYS A O 1
ATOM 860 N N . PHE A 1 106 ? -31.847 3.801 38.336 1.00 86.69 106 PHE A N 1
ATOM 861 C CA . PHE A 1 106 ? -31.337 3.831 39.709 1.00 86.69 106 PHE A CA 1
ATOM 862 C C . PHE A 1 106 ? -31.315 5.246 40.302 1.00 86.69 106 PHE A C 1
ATOM 864 O O . PHE A 1 106 ? -31.705 5.431 41.457 1.00 86.69 106 PHE A O 1
ATOM 871 N N . ILE A 1 107 ? -30.913 6.253 39.522 1.00 87.50 107 ILE A N 1
ATOM 872 C CA . ILE A 1 107 ? -30.895 7.657 39.966 1.00 87.50 107 ILE A CA 1
ATOM 873 C C . ILE A 1 107 ? -32.319 8.161 40.240 1.00 87.50 107 ILE A C 1
ATOM 875 O O . ILE A 1 107 ? -32.569 8.793 41.265 1.00 87.50 107 ILE A O 1
ATOM 879 N N . VAL A 1 108 ? -33.280 7.842 39.368 1.00 86.94 108 VAL A N 1
ATOM 880 C CA . VAL A 1 108 ? -34.684 8.247 39.557 1.00 86.94 108 VAL A CA 1
ATOM 881 C C . VAL A 1 108 ? -35.300 7.566 40.785 1.00 86.94 108 VAL A C 1
ATOM 883 O O . VAL A 1 108 ? -35.960 8.228 41.587 1.00 86.94 108 VAL A O 1
ATOM 886 N N . LEU A 1 109 ? -35.058 6.264 40.972 1.00 83.38 109 LEU A N 1
ATOM 887 C CA . LEU A 1 109 ? -35.556 5.500 42.123 1.00 83.38 109 LEU A CA 1
ATOM 888 C C . LEU A 1 109 ? -34.986 6.021 43.447 1.00 83.38 109 LEU A C 1
ATOM 890 O O . LEU A 1 109 ? -35.736 6.246 44.400 1.00 83.38 109 LEU A O 1
ATOM 894 N N . THR A 1 110 ? -33.675 6.263 43.501 1.00 80.12 110 THR A N 1
ATOM 895 C CA . THR A 1 110 ? -33.026 6.818 44.698 1.00 80.12 110 THR A CA 1
ATOM 896 C C . THR A 1 110 ? -33.516 8.236 44.990 1.00 80.12 110 THR A C 1
ATOM 898 O O . THR A 1 110 ? -33.924 8.508 46.120 1.00 80.12 110 THR A O 1
ATOM 901 N N . GLY A 1 111 ? -33.620 9.105 43.982 1.00 78.38 111 GLY A N 1
ATOM 902 C CA . GLY A 1 111 ? -34.183 10.450 44.136 1.00 78.38 111 GLY A CA 1
ATOM 903 C C . GLY A 1 111 ? -35.620 10.453 44.671 1.00 78.38 111 GLY A C 1
ATOM 904 O O . GLY A 1 111 ? -35.926 11.184 45.614 1.00 78.38 111 GLY A O 1
ATOM 905 N N . MET A 1 112 ? -36.491 9.586 44.142 1.00 77.62 112 MET A N 1
ATOM 906 C CA . MET A 1 112 ? -37.874 9.442 44.622 1.00 77.62 112 MET A CA 1
ATOM 907 C C . MET A 1 112 ? -37.944 8.928 46.062 1.00 77.62 112 MET A C 1
ATOM 909 O O . MET A 1 112 ? -38.741 9.435 46.851 1.00 77.62 112 MET A O 1
ATOM 913 N N . SER A 1 113 ? -37.102 7.962 46.437 1.00 76.62 113 SER A N 1
ATOM 914 C CA . SER A 1 113 ? -37.064 7.466 47.819 1.00 76.62 113 SER A CA 1
ATOM 915 C C . SER A 1 113 ? -36.630 8.549 48.816 1.00 76.62 113 SER A C 1
ATOM 917 O O . SER A 1 113 ? -37.289 8.730 49.840 1.00 76.62 113 SER A O 1
ATOM 919 N N . VAL A 1 114 ? -35.605 9.343 48.484 1.00 78.00 114 VAL A N 1
ATOM 920 C CA . VAL A 1 114 ? -35.153 10.473 49.312 1.00 78.00 114 VAL A CA 1
ATOM 921 C C . VAL A 1 114 ? -36.231 11.553 49.402 1.00 78.00 114 VAL A C 1
ATOM 923 O O . VAL A 1 114 ? -36.512 12.044 50.494 1.00 78.00 114 VAL A O 1
ATOM 926 N N . TYR A 1 115 ? -36.892 11.880 48.288 1.00 77.56 115 TYR A N 1
ATOM 927 C CA . TYR A 1 115 ? -37.989 12.850 48.266 1.00 77.56 115 TYR A CA 1
ATOM 928 C C . TYR A 1 115 ? -39.163 12.424 49.160 1.00 77.56 115 TYR A C 1
ATOM 930 O O . TYR A 1 115 ? -39.681 13.231 49.933 1.00 77.56 115 TYR A O 1
ATOM 938 N N . LEU A 1 116 ? -39.570 11.151 49.104 1.00 75.50 116 LEU A N 1
ATOM 939 C CA . LEU A 1 116 ? -40.665 10.632 49.929 1.00 75.50 116 LEU A CA 1
ATOM 940 C C . LEU A 1 116 ? -40.313 10.608 51.423 1.00 75.50 116 LEU A C 1
ATOM 942 O O . LEU A 1 116 ? -41.168 10.941 52.248 1.00 75.50 116 LEU A O 1
ATOM 946 N N . ILE A 1 117 ? -39.071 10.256 51.774 1.00 75.81 117 ILE A N 1
ATOM 947 C CA . ILE A 1 117 ? -38.589 10.286 53.163 1.00 75.81 117 ILE A CA 1
ATOM 948 C C . ILE A 1 117 ? -38.566 11.727 53.681 1.00 75.81 117 ILE A C 1
ATOM 950 O O . ILE A 1 117 ? -39.141 11.988 54.736 1.00 75.81 117 ILE A O 1
ATOM 954 N N . ALA A 1 118 ? -37.990 12.663 52.918 1.00 69.75 118 ALA A N 1
ATOM 955 C CA . ALA A 1 118 ? -37.943 14.081 53.274 1.00 69.75 118 ALA A CA 1
ATOM 956 C C . ALA A 1 118 ? -39.350 14.677 53.440 1.00 69.75 118 ALA A C 1
ATOM 958 O O . ALA A 1 118 ? -39.628 15.367 54.417 1.00 69.75 118 ALA A O 1
ATOM 959 N N . LYS A 1 119 ? -40.284 14.356 52.536 1.00 68.06 119 LYS A N 1
ATOM 960 C CA . LYS A 1 119 ? -41.669 14.833 52.632 1.00 68.06 119 LYS A CA 1
ATOM 961 C C . LYS A 1 119 ? -42.363 14.334 53.905 1.00 68.06 119 LYS A C 1
ATOM 963 O O . LYS A 1 119 ? -43.076 15.116 54.536 1.00 68.06 119 LYS A O 1
ATOM 968 N N . LYS A 1 120 ? -42.156 13.067 54.297 1.00 64.31 120 LYS A N 1
ATOM 969 C CA . LYS A 1 120 ? -42.722 12.487 55.531 1.00 64.31 120 LYS A CA 1
ATOM 970 C C . LYS A 1 120 ? -42.122 13.096 56.801 1.00 64.31 120 LYS A C 1
ATOM 972 O O . LYS A 1 120 ? -42.867 13.398 57.729 1.00 64.31 120 LYS A O 1
ATOM 977 N N . THR A 1 121 ? -40.809 13.317 56.854 1.00 59.81 121 THR A N 1
ATOM 978 C CA . THR A 1 121 ? -40.177 13.966 58.016 1.00 59.81 121 THR A CA 1
ATOM 979 C C . THR A 1 121 ? -40.576 15.437 58.142 1.00 59.81 121 THR A C 1
ATOM 981 O O . THR A 1 121 ? -40.835 15.896 59.254 1.00 59.81 121 THR A O 1
ATOM 984 N N . SER A 1 122 ? -40.739 16.162 57.030 1.00 58.44 122 SER A N 1
ATOM 985 C CA . SER A 1 122 ? -41.259 17.538 57.055 1.00 58.44 122 SER A CA 1
ATOM 986 C C . SER A 1 122 ? -42.713 17.626 57.537 1.00 58.44 122 SER A C 1
ATOM 988 O O . SER A 1 122 ? -43.061 18.578 58.228 1.00 58.44 122 SER A O 1
ATOM 990 N N . THR A 1 123 ? -43.565 16.641 57.229 1.00 54.50 123 THR A N 1
ATOM 991 C CA . THR A 1 123 ? -44.969 16.640 57.695 1.00 54.50 123 THR A CA 1
ATOM 992 C C . THR A 1 123 ? -45.110 16.266 59.173 1.00 54.50 123 THR A C 1
ATOM 994 O O . THR A 1 123 ? -45.922 16.879 59.865 1.00 54.50 123 THR A O 1
ATOM 997 N N . CYS A 1 124 ? -44.286 15.348 59.693 1.00 52.59 124 CYS A N 1
ATOM 998 C CA . CYS A 1 124 ? -44.256 15.025 61.127 1.00 52.59 124 CYS A CA 1
ATOM 999 C C . CYS A 1 124 ? -43.829 16.219 61.996 1.00 52.59 124 CYS A C 1
ATOM 1001 O O . CYS A 1 124 ? -44.476 16.498 63.006 1.00 52.59 124 CYS A O 1
ATOM 1003 N N . ASN A 1 125 ? -42.792 16.961 61.590 1.00 49.62 125 ASN A N 1
ATOM 1004 C CA . ASN A 1 125 ? -42.313 18.110 62.366 1.00 49.62 125 ASN A CA 1
ATOM 1005 C C . ASN A 1 125 ? -43.328 19.265 62.409 1.00 49.62 125 ASN A C 1
ATOM 1007 O O . ASN A 1 125 ? -43.419 19.946 63.425 1.00 49.62 125 ASN A O 1
ATOM 1011 N N . CYS A 1 126 ? -44.138 19.463 61.363 1.00 51.53 126 CYS A N 1
ATOM 1012 C CA . CYS A 1 126 ? -45.186 20.489 61.378 1.00 51.53 126 CYS A CA 1
ATOM 1013 C C . CYS A 1 126 ? -46.389 20.127 62.267 1.00 51.53 126 CYS A C 1
ATOM 1015 O O . CYS A 1 126 ? -46.987 21.026 62.852 1.00 51.53 126 CYS A O 1
ATOM 1017 N N . GLN A 1 127 ? -46.746 18.844 62.412 1.00 48.06 127 GLN A N 1
ATOM 1018 C CA . GLN A 1 127 ? -47.861 18.443 63.286 1.00 48.06 127 GLN A CA 1
ATOM 1019 C C . GLN A 1 127 ? -47.497 18.489 64.776 1.00 48.06 127 GLN A C 1
ATOM 1021 O O . GLN A 1 127 ? -48.351 18.814 65.604 1.00 48.06 127 GLN A O 1
ATOM 1026 N N . GLN A 1 128 ? -46.236 18.225 65.126 1.00 46.28 128 GLN A N 1
ATOM 1027 C CA . GLN A 1 128 ? -45.791 18.214 66.522 1.00 46.28 128 GLN A CA 1
ATOM 1028 C C . GLN A 1 128 ? -45.670 19.629 67.120 1.00 46.28 128 GLN A C 1
ATOM 1030 O O . GLN A 1 128 ? -45.894 19.818 68.315 1.00 46.28 128 GLN A O 1
ATOM 1035 N N . SER A 1 129 ? -45.414 20.649 66.292 1.00 50.28 129 SER A N 1
ATOM 1036 C CA . SER A 1 129 ? -45.426 22.057 66.722 1.00 50.28 129 SER A CA 1
ATOM 1037 C C . SER A 1 129 ? -46.833 22.590 67.017 1.00 50.28 129 SER A C 1
ATOM 1039 O O . SER A 1 129 ? -46.977 23.528 67.795 1.00 50.28 129 SER A O 1
ATOM 1041 N N . THR A 1 130 ? -47.881 21.991 66.441 1.00 50.09 130 THR A N 1
ATOM 1042 C CA . THR A 1 130 ? -49.275 22.411 66.678 1.00 50.09 130 THR A CA 1
ATOM 1043 C C . THR A 1 130 ? -49.950 21.713 67.859 1.00 50.09 130 THR A C 1
ATOM 1045 O O . THR A 1 130 ? -50.956 22.210 68.353 1.00 50.09 130 THR A O 1
ATOM 1048 N N . SER A 1 131 ? -49.410 20.593 68.352 1.00 50.59 131 SER A N 1
ATOM 1049 C CA . SER A 1 131 ? -49.975 19.857 69.496 1.00 50.59 131 SER A CA 1
ATOM 1050 C C . SER A 1 131 ? -49.413 20.275 70.863 1.00 50.59 131 SER A C 1
ATOM 1052 O O . SER A 1 131 ? -49.865 19.761 71.877 1.00 50.59 131 SER A O 1
ATOM 1054 N N . SER A 1 132 ? -48.443 21.196 70.908 1.00 48.03 132 SER A N 1
ATOM 1055 C CA . SER A 1 132 ? -47.851 21.740 72.147 1.00 48.03 132 SER A CA 1
ATOM 1056 C C . SER A 1 132 ? -48.537 23.026 72.646 1.00 48.03 132 SER A C 1
ATOM 1058 O O . SER A 1 132 ? -48.113 23.597 73.648 1.00 48.03 132 SER A O 1
ATOM 1060 N N . LEU A 1 133 ? -49.569 23.504 71.949 1.00 49.66 133 LEU A N 1
ATOM 1061 C CA . LEU A 1 133 ? -50.374 24.669 72.324 1.00 49.66 133 LEU A CA 1
ATOM 1062 C C . LEU A 1 133 ? -51.824 24.225 72.546 1.00 49.66 133 LEU A C 1
ATOM 1064 O O . LEU A 1 133 ? -52.708 24.514 71.740 1.00 49.66 133 LEU A O 1
ATOM 1068 N N . LYS A 1 134 ? -52.060 23.473 73.620 1.00 38.94 134 LYS A N 1
ATOM 1069 C CA . LYS A 1 134 ? -53.371 23.345 74.260 1.00 38.94 134 LYS A CA 1
ATOM 1070 C C . LYS A 1 134 ? -53.210 22.984 75.725 1.00 38.94 134 LYS A C 1
ATOM 1072 O O . LYS A 1 134 ? -52.346 22.130 76.011 1.00 38.94 134 LYS A O 1
#

pLDDT: mean 80.84, std 16.07, range [38.94, 96.25]

Organism: NCBI:txid2005467